Protein AF-A0A2N1NTB5-F1 (afdb_monomer_lite)

Sequence (99 aa):
MGDDLGEGLKLKSQDELIRDNGTYKKRFGINRFKIPQQTTKDKFVDARTDLISTIPRTQEEHDELDTLNNNFKERLEEMEKESSTSSIKGKKKAVDTLE

Foldseek 3Di:
DDPPPPPDPDDDDPCVQAPPVRDGDDDPDPPPPCPPDPDPVPPPPPDPPPVPPPDDPDPVSVVVVVVVVVVVVVVVVVVVVVVVVPPPPDDDDDDDDDD

Secondary structure (DSSP, 8-state):
------S---PPPHHHHB-TTS-B---------------TT-------------S--SHHHHHHHHHHHHHHHHHHHHHHHHHHHS-------------

Radius of gyration: 37.92 Å; chains: 1; bounding box: 74×57×88 Å

Organism: NCBI:txid588596

Structure (mmCIF, N/CA/C/O backbone):
data_AF-A0A2N1NTB5-F1
#
_entry.id   AF-A0A2N1NTB5-F1
#
loop_
_atom_site.group_PDB
_atom_site.id
_atom_site.type_symbol
_atom_site.label_atom_id
_atom_site.label_alt_id
_atom_site.label_comp_id
_atom_site.label_asym_id
_atom_site.label_entity_id
_atom_site.label_seq_id
_atom_site.pdbx_PDB_ins_code
_atom_site.Cartn_x
_atom_site.Cartn_y
_atom_site.Cartn_z
_atom_site.occupancy
_atom_site.B_iso_or_equiv
_atom_site.auth_seq_id
_atom_site.auth_comp_id
_atom_site.auth_asym_id
_atom_site.auth_atom_id
_atom_site.pdbx_PDB_model_num
ATOM 1 N N . MET A 1 1 ? 4.503 42.092 -53.925 1.00 47.00 1 MET A N 1
ATOM 2 C CA . MET A 1 1 ? 5.519 41.242 -53.277 1.00 47.00 1 MET A CA 1
ATOM 3 C C . MET A 1 1 ? 5.053 39.816 -53.471 1.00 47.00 1 MET A C 1
ATOM 5 O O . MET A 1 1 ? 3.970 39.495 -53.004 1.00 47.00 1 MET A O 1
ATOM 9 N N . GLY A 1 2 ? 5.746 39.050 -54.313 1.00 51.72 2 GLY A N 1
ATOM 10 C CA . GLY A 1 2 ? 5.469 37.628 -54.493 1.00 51.72 2 GLY A CA 1
ATOM 11 C C . GLY A 1 2 ? 6.427 36.877 -53.591 1.00 51.72 2 GLY A C 1
ATOM 12 O O . GLY A 1 2 ? 7.608 36.799 -53.913 1.00 51.72 2 GLY A O 1
ATOM 13 N N . ASP A 1 3 ? 5.939 36.414 -52.447 1.00 60.53 3 ASP A N 1
ATOM 14 C CA . ASP A 1 3 ? 6.732 35.570 -51.566 1.00 60.53 3 ASP A CA 1
ATOM 15 C C . ASP A 1 3 ? 6.794 34.184 -52.211 1.00 60.53 3 ASP A C 1
ATOM 17 O O . ASP A 1 3 ? 5.859 33.389 -52.120 1.00 60.53 3 ASP A O 1
ATOM 21 N N . ASP A 1 4 ? 7.879 33.929 -52.942 1.00 63.19 4 ASP A N 1
ATOM 22 C CA . ASP A 1 4 ? 8.237 32.588 -53.383 1.00 63.19 4 ASP A C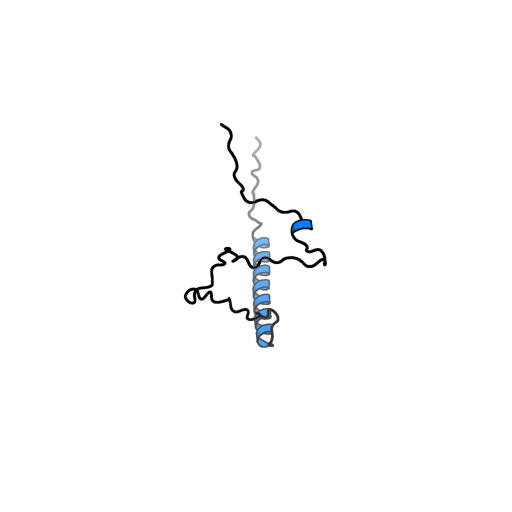A 1
ATOM 23 C C . ASP A 1 4 ? 8.569 31.775 -52.127 1.00 63.19 4 ASP A C 1
ATOM 25 O O . ASP A 1 4 ? 9.667 31.864 -51.569 1.00 63.19 4 ASP A O 1
ATOM 29 N N . LEU A 1 5 ? 7.576 31.031 -51.625 1.00 60.66 5 LEU A N 1
ATOM 30 C CA . LEU A 1 5 ? 7.772 29.980 -50.632 1.00 60.66 5 LEU A CA 1
ATOM 31 C C . LEU A 1 5 ? 8.582 28.863 -51.300 1.00 60.66 5 LEU A C 1
ATOM 33 O O . LEU A 1 5 ? 8.036 27.826 -51.684 1.00 60.66 5 LEU A O 1
ATOM 37 N N . GLY A 1 6 ? 9.886 29.105 -51.464 1.00 62.31 6 GLY A N 1
ATOM 38 C CA . GLY A 1 6 ? 10.841 28.154 -52.017 1.00 62.31 6 GLY A CA 1
ATOM 39 C C . GLY A 1 6 ? 10.690 26.785 -51.362 1.00 62.31 6 GLY A C 1
ATOM 40 O O . GLY A 1 6 ? 10.219 26.700 -50.230 1.00 62.31 6 GLY A O 1
ATOM 41 N N . GLU A 1 7 ? 11.060 25.725 -52.092 1.00 65.19 7 GLU A N 1
ATOM 42 C CA . GLU A 1 7 ? 10.757 24.313 -51.804 1.00 65.19 7 GLU A CA 1
ATOM 43 C C . GLU A 1 7 ? 10.970 23.872 -50.340 1.00 65.19 7 GLU A C 1
ATOM 45 O O . GLU A 1 7 ? 11.953 23.217 -49.991 1.00 65.19 7 GLU A O 1
ATOM 50 N N . GLY A 1 8 ? 10.025 24.219 -49.470 1.00 68.94 8 GLY A N 1
ATOM 51 C CA . GLY A 1 8 ? 10.037 23.873 -48.060 1.00 68.94 8 GLY A CA 1
ATOM 52 C C . GLY A 1 8 ? 9.693 22.402 -47.845 1.00 68.94 8 GLY A C 1
ATOM 53 O O . GLY A 1 8 ? 9.749 21.583 -48.761 1.00 68.94 8 GLY A O 1
ATOM 54 N N . LEU A 1 9 ? 9.314 22.048 -46.615 1.00 55.69 9 LEU A N 1
ATOM 55 C CA . LEU A 1 9 ? 8.926 20.686 -46.230 1.00 55.69 9 LEU A CA 1
ATOM 56 C C . LEU A 1 9 ? 7.682 20.210 -47.010 1.00 55.69 9 LEU A C 1
ATOM 58 O O . LEU A 1 9 ? 6.559 20.280 -46.519 1.00 55.69 9 LEU A O 1
ATOM 62 N N . LYS A 1 10 ? 7.883 19.712 -48.233 1.00 69.56 10 LYS A N 1
ATOM 63 C CA . LYS A 1 10 ? 6.841 19.104 -49.064 1.00 69.56 10 LYS A CA 1
ATOM 64 C C . LYS A 1 10 ? 6.442 17.760 -48.455 1.00 69.56 10 LYS A C 1
ATOM 66 O O . LYS A 1 10 ? 7.240 16.820 -48.416 1.00 69.56 10 LYS A O 1
ATOM 71 N N . LEU A 1 11 ? 5.206 17.682 -47.967 1.00 67.50 11 LEU A N 1
ATOM 72 C CA . LEU A 1 11 ? 4.590 16.438 -47.517 1.00 67.50 11 LEU A CA 1
ATOM 73 C C . LEU A 1 11 ? 4.342 15.551 -48.749 1.00 67.50 11 LEU A C 1
ATOM 75 O O . LEU A 1 11 ? 3.722 16.002 -49.709 1.00 67.50 11 LEU A O 1
ATOM 79 N N . LYS A 1 12 ? 4.860 14.320 -48.752 1.00 69.94 12 LYS A N 1
ATOM 80 C CA . LYS A 1 12 ? 4.688 13.375 -49.869 1.00 69.94 12 LYS A CA 1
ATOM 81 C C . LYS A 1 12 ? 3.447 12.509 -49.670 1.00 69.94 12 LYS A C 1
ATOM 83 O O . LYS A 1 12 ? 3.091 12.201 -48.532 1.00 69.94 12 LYS A O 1
ATOM 88 N N . SER A 1 13 ? 2.824 12.108 -50.776 1.00 68.00 13 SER A N 1
ATOM 89 C CA . SER A 1 13 ? 1.674 11.192 -50.782 1.00 68.00 13 SER A CA 1
ATOM 90 C C . SER A 1 13 ? 2.063 9.761 -50.361 1.00 68.00 13 SER A C 1
ATOM 92 O O . SER A 1 13 ? 3.242 9.399 -50.380 1.00 68.00 13 SER A O 1
ATOM 94 N N . GLN A 1 14 ? 1.089 8.934 -49.951 1.00 68.19 14 GLN A N 1
ATOM 95 C CA . GLN A 1 14 ? 1.344 7.542 -49.528 1.00 68.19 14 GLN A CA 1
ATOM 96 C C . GLN A 1 14 ? 1.936 6.692 -50.660 1.00 68.19 14 GLN A C 1
ATOM 98 O O . GLN A 1 14 ? 2.854 5.907 -50.420 1.00 68.19 14 GLN A O 1
ATOM 103 N N . ASP A 1 15 ? 1.488 6.928 -51.890 1.00 72.44 15 ASP A N 1
ATOM 104 C CA . ASP A 1 15 ? 1.962 6.230 -53.087 1.00 72.44 15 ASP A CA 1
ATOM 105 C C . ASP A 1 15 ? 3.439 6.534 -53.387 1.00 72.44 15 ASP A C 1
ATOM 107 O O . ASP A 1 15 ? 4.158 5.702 -53.927 1.00 72.44 15 ASP A O 1
ATOM 111 N N . GLU A 1 16 ? 3.951 7.695 -52.961 1.00 69.12 16 GLU A N 1
ATOM 112 C CA . GLU A 1 16 ? 5.379 8.026 -53.064 1.00 69.12 16 GLU A CA 1
ATOM 113 C C . GLU A 1 16 ? 6.248 7.360 -51.978 1.00 69.12 16 GLU A C 1
ATOM 115 O O . GLU A 1 16 ? 7.480 7.322 -52.099 1.00 69.12 16 GLU A O 1
ATOM 120 N N . LEU A 1 17 ? 5.638 6.884 -50.885 1.00 68.31 17 LEU A N 1
ATOM 121 C CA . LEU A 1 17 ? 6.322 6.253 -49.747 1.00 68.31 17 LEU A CA 1
ATOM 122 C C . LEU A 1 17 ? 6.410 4.726 -49.883 1.00 68.31 17 LEU A C 1
ATOM 124 O O . LEU A 1 17 ? 7.325 4.100 -49.326 1.00 68.31 17 LEU A O 1
ATOM 128 N N . ILE A 1 18 ? 5.475 4.129 -50.620 1.00 70.81 18 ILE A N 1
ATOM 129 C CA . ILE A 1 18 ? 5.367 2.688 -50.841 1.00 70.81 18 ILE A CA 1
ATOM 130 C C . ILE A 1 18 ? 5.985 2.365 -52.206 1.00 70.81 18 ILE A C 1
ATOM 132 O O . ILE A 1 18 ? 5.635 2.958 -53.215 1.00 70.81 18 ILE A O 1
ATOM 136 N N . ARG A 1 19 ? 6.956 1.444 -52.255 1.00 67.62 19 ARG A N 1
ATOM 137 C CA . ARG A 1 19 ? 7.505 0.959 -53.535 1.00 67.62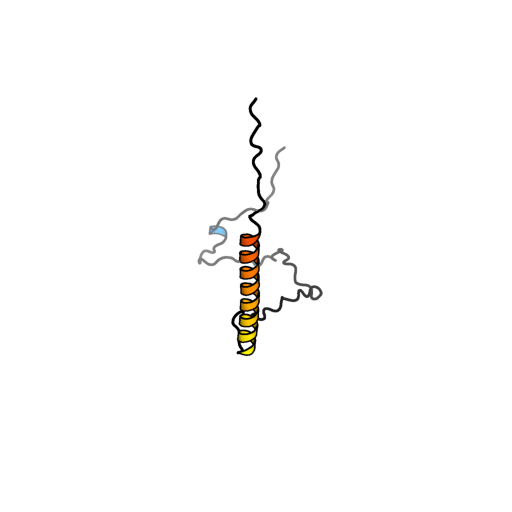 19 ARG A CA 1
ATOM 138 C C . ARG A 1 19 ? 6.491 0.019 -54.200 1.00 67.62 19 ARG A C 1
ATOM 140 O O . ARG A 1 19 ? 5.780 -0.670 -53.481 1.00 67.62 19 ARG A O 1
ATOM 147 N N . ASP A 1 20 ? 6.536 -0.117 -55.524 1.00 68.88 20 ASP A N 1
ATOM 148 C CA . ASP A 1 20 ? 5.680 -0.984 -56.363 1.00 68.88 20 ASP A CA 1
ATOM 149 C C . ASP A 1 20 ? 5.465 -2.430 -55.847 1.00 68.88 20 ASP A C 1
ATOM 151 O O . ASP A 1 20 ? 4.447 -3.044 -56.140 1.00 68.88 20 ASP A O 1
ATOM 155 N N . ASN A 1 21 ? 6.365 -2.962 -55.008 1.00 67.56 21 ASN A N 1
ATOM 156 C CA . ASN A 1 21 ? 6.231 -4.277 -54.358 1.00 67.56 21 ASN A CA 1
ATOM 157 C C . ASN A 1 21 ? 5.601 -4.215 -52.943 1.00 67.56 21 ASN A C 1
ATOM 159 O O . ASN A 1 21 ? 5.864 -5.082 -52.109 1.00 67.56 21 ASN A O 1
ATOM 163 N N . GLY A 1 22 ? 4.866 -3.151 -52.605 1.00 67.12 22 GLY A N 1
ATOM 164 C CA . GLY A 1 22 ? 4.199 -2.966 -51.306 1.00 67.12 22 GLY A CA 1
ATOM 165 C C . GLY A 1 22 ? 5.134 -2.741 -50.107 1.00 67.12 22 GLY A C 1
ATOM 166 O O . GLY A 1 22 ? 4.685 -2.677 -48.966 1.00 67.12 22 GLY A O 1
ATOM 167 N N . THR A 1 23 ? 6.446 -2.622 -50.330 1.00 63.78 23 THR A N 1
ATOM 168 C CA . THR A 1 23 ? 7.433 -2.468 -49.250 1.00 63.78 23 THR A CA 1
ATOM 169 C C . THR A 1 23 ? 7.746 -0.991 -49.007 1.00 63.78 23 THR A C 1
ATOM 171 O O . THR A 1 23 ? 8.130 -0.266 -49.931 1.00 63.78 23 THR A O 1
ATOM 174 N N . TYR A 1 24 ? 7.621 -0.541 -47.755 1.00 67.00 24 TYR A N 1
ATOM 175 C CA . TYR A 1 24 ? 7.886 0.844 -47.355 1.00 67.00 24 TYR A CA 1
ATOM 176 C C . TYR A 1 24 ? 9.348 1.248 -47.601 1.00 67.00 24 TYR A C 1
ATOM 178 O O . TYR A 1 24 ? 10.286 0.602 -47.118 1.00 67.00 24 TYR A O 1
ATOM 186 N N . LYS A 1 25 ? 9.567 2.354 -48.321 1.00 65.25 25 LYS A N 1
ATOM 187 C CA . LYS A 1 25 ? 10.912 2.857 -48.630 1.00 65.25 25 LYS A CA 1
ATOM 188 C C . LYS A 1 25 ? 11.465 3.664 -47.451 1.00 65.25 25 LYS A C 1
ATOM 190 O O . LYS A 1 25 ? 11.437 4.894 -47.444 1.00 65.25 25 LYS A O 1
ATOM 195 N N . LYS A 1 26 ? 12.025 2.975 -46.451 1.00 65.06 26 LYS A N 1
ATOM 196 C CA . LYS A 1 26 ? 12.710 3.622 -45.320 1.00 65.06 26 LYS A CA 1
ATOM 197 C C . LYS A 1 26 ? 13.945 4.374 -45.836 1.00 65.06 26 LYS A C 1
ATOM 199 O O . LYS A 1 26 ? 14.926 3.767 -46.261 1.00 65.06 26 LYS A O 1
ATOM 204 N N . ARG A 1 27 ? 13.901 5.709 -45.839 1.00 62.38 27 ARG A N 1
ATOM 205 C CA . ARG A 1 27 ? 15.078 6.524 -46.168 1.00 62.38 27 ARG A CA 1
ATOM 206 C C . ARG A 1 27 ? 16.060 6.430 -45.002 1.00 62.38 27 ARG A C 1
ATOM 208 O O . ARG A 1 27 ? 15.752 6.897 -43.910 1.00 62.38 27 ARG A O 1
ATOM 215 N N . PHE A 1 28 ? 17.251 5.889 -45.241 1.00 58.03 28 PHE A N 1
ATOM 216 C CA . PHE A 1 28 ? 18.408 6.074 -44.360 1.00 58.03 28 PHE A CA 1
ATOM 217 C C . PHE A 1 28 ? 18.958 7.498 -44.542 1.00 58.03 28 PHE A C 1
ATOM 219 O O . PHE A 1 28 ? 20.057 7.712 -45.037 1.00 58.03 28 PHE A O 1
ATOM 226 N N . GLY A 1 29 ? 18.133 8.494 -44.221 1.00 55.53 29 GLY A N 1
ATOM 227 C CA . GLY A 1 29 ? 18.585 9.856 -43.982 1.00 55.53 29 GLY A CA 1
ATOM 228 C C . GLY A 1 29 ? 18.853 9.981 -42.493 1.00 55.53 29 GLY A C 1
ATOM 229 O O . GLY A 1 29 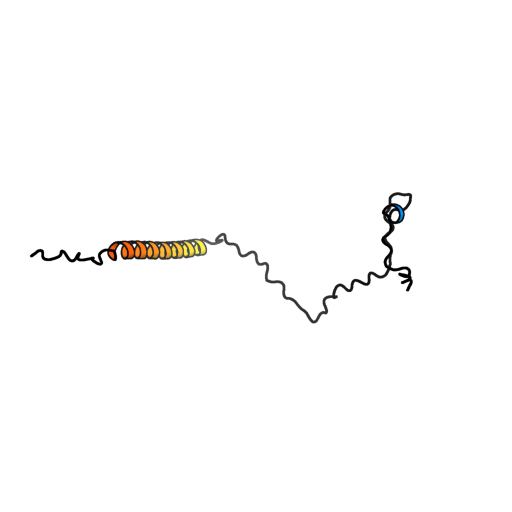? 18.010 9.584 -41.695 1.00 55.53 29 GLY A O 1
ATOM 230 N N . ILE A 1 30 ? 20.031 10.483 -42.136 1.00 57.06 30 ILE A N 1
ATOM 231 C CA . ILE A 1 30 ? 20.473 10.763 -40.766 1.00 57.06 30 ILE A CA 1
ATOM 232 C C . ILE A 1 30 ? 19.323 11.440 -40.006 1.00 57.06 30 ILE A C 1
ATOM 234 O O . ILE A 1 30 ? 19.012 12.607 -40.249 1.00 57.06 30 ILE A O 1
ATOM 238 N N . ASN A 1 31 ? 18.627 10.685 -39.153 1.00 54.09 31 ASN A N 1
ATOM 239 C CA . ASN A 1 31 ? 17.498 11.198 -38.394 1.00 54.09 31 ASN A CA 1
ATOM 240 C C . ASN A 1 31 ? 18.052 12.256 -37.431 1.00 54.09 31 ASN A C 1
ATOM 242 O O . ASN A 1 31 ? 18.701 11.920 -36.446 1.00 54.09 31 ASN A O 1
ATOM 246 N N . ARG A 1 32 ? 17.869 13.543 -37.754 1.00 57.56 32 ARG A N 1
ATOM 247 C CA . ARG A 1 32 ? 18.388 14.669 -36.956 1.00 57.56 32 ARG A CA 1
ATOM 248 C C . ARG A 1 32 ? 17.590 14.909 -35.673 1.00 57.56 32 ARG A C 1
ATOM 250 O O . ARG A 1 32 ? 17.874 15.879 -34.975 1.00 57.56 32 ARG A O 1
ATOM 257 N N . PHE A 1 33 ? 16.621 14.053 -35.341 1.00 58.72 33 PHE A N 1
ATOM 258 C CA . PHE A 1 33 ? 16.103 13.989 -33.981 1.00 58.72 33 PHE A CA 1
ATOM 259 C C . PHE A 1 33 ? 17.235 13.542 -33.060 1.00 58.72 33 PHE A C 1
ATOM 261 O O . PHE A 1 33 ? 17.520 12.355 -32.909 1.00 58.72 33 PHE A O 1
ATOM 268 N N . LYS A 1 34 ? 17.903 14.524 -32.452 1.00 62.12 34 LYS A N 1
ATOM 269 C CA . LYS A 1 34 ? 18.774 14.284 -31.313 1.00 62.12 34 LYS A CA 1
ATOM 270 C C . LYS A 1 34 ? 17.882 13.895 -30.144 1.00 62.12 34 LYS A C 1
ATOM 272 O O . LYS A 1 34 ? 17.467 14.748 -29.370 1.00 62.12 34 LYS A O 1
ATOM 277 N N . ILE A 1 35 ? 17.574 12.606 -30.035 1.00 62.75 35 ILE A N 1
ATOM 278 C CA . ILE A 1 35 ? 17.226 12.035 -28.737 1.00 62.75 35 ILE A CA 1
ATOM 279 C C . ILE A 1 35 ? 18.446 12.335 -27.860 1.00 62.75 35 ILE A C 1
ATOM 281 O O . ILE A 1 35 ? 19.553 11.972 -28.276 1.00 62.75 35 ILE A O 1
ATOM 285 N N . PRO A 1 36 ? 18.305 13.060 -26.735 1.00 63.75 36 PRO A N 1
ATOM 286 C CA . PRO A 1 36 ? 19.416 13.262 -25.821 1.00 63.75 36 PRO A CA 1
ATOM 287 C C . PRO A 1 36 ? 19.986 11.887 -25.475 1.00 63.75 36 PRO A C 1
ATOM 289 O O . PRO A 1 36 ? 19.329 11.076 -24.828 1.00 63.75 36 PRO A O 1
ATOM 292 N N . GLN A 1 37 ? 21.175 11.576 -25.995 1.00 61.47 37 GLN A N 1
ATOM 293 C CA . GLN A 1 37 ? 21.879 10.370 -25.594 1.00 61.47 37 GLN A CA 1
ATOM 294 C C . GLN A 1 37 ? 22.212 10.561 -24.123 1.00 61.47 37 GLN A C 1
ATOM 296 O O . GLN A 1 37 ? 22.869 11.543 -23.774 1.00 61.47 37 GLN A O 1
ATOM 301 N N . GLN A 1 38 ? 21.714 9.656 -23.280 1.00 61.94 38 GLN A N 1
ATOM 302 C CA . GLN A 1 38 ? 21.995 9.640 -21.853 1.00 61.94 38 GLN A CA 1
ATOM 303 C C . GLN A 1 38 ? 23.513 9.708 -21.666 1.00 61.94 38 GLN A C 1
ATOM 305 O O . GLN A 1 38 ? 24.242 8.755 -21.946 1.00 61.94 38 GLN A O 1
ATOM 310 N N . THR A 1 39 ? 24.017 10.878 -21.275 1.00 62.34 39 THR A N 1
ATOM 311 C CA . THR A 1 39 ? 25.434 11.016 -20.958 1.00 62.34 39 THR A CA 1
ATOM 312 C C . THR A 1 39 ? 25.670 10.252 -19.662 1.00 62.34 39 THR A C 1
ATOM 314 O O . THR A 1 39 ? 24.866 10.340 -18.740 1.00 62.34 39 THR A O 1
ATOM 317 N N . THR A 1 40 ? 26.776 9.516 -19.560 1.00 61.44 40 THR A N 1
ATOM 318 C CA . THR A 1 40 ? 27.146 8.675 -18.398 1.00 61.44 40 THR A CA 1
ATOM 319 C C . THR A 1 40 ? 27.241 9.424 -17.056 1.00 61.44 40 THR A C 1
ATOM 321 O O . THR A 1 40 ? 27.520 8.816 -16.020 1.00 61.44 40 THR A O 1
ATOM 324 N N . LYS A 1 41 ? 27.031 10.745 -17.081 1.00 65.75 41 LYS A N 1
ATOM 325 C CA . LYS A 1 41 ? 27.017 11.666 -15.947 1.00 65.75 41 LYS A CA 1
ATOM 326 C C . LYS A 1 41 ? 25.636 11.796 -15.304 1.00 65.75 41 LYS A C 1
ATOM 328 O O . LYS A 1 41 ? 25.582 12.106 -14.121 1.00 65.75 41 LYS A O 1
ATOM 333 N N . ASP A 1 42 ? 24.560 11.538 -16.050 1.00 63.38 42 ASP A N 1
ATOM 334 C CA . ASP A 1 42 ? 23.191 11.629 -15.543 1.00 63.38 42 ASP A CA 1
ATOM 335 C C . ASP A 1 42 ? 22.662 10.224 -15.242 1.00 63.38 42 ASP A C 1
ATOM 337 O O . ASP A 1 42 ? 22.034 9.537 -16.057 1.00 63.38 42 ASP A O 1
ATOM 341 N N . LYS A 1 43 ? 23.066 9.739 -14.068 1.00 69.50 43 LYS A N 1
ATOM 342 C CA . LYS A 1 43 ? 22.645 8.449 -13.530 1.00 69.50 43 LYS A CA 1
ATOM 343 C C . LYS A 1 43 ? 21.344 8.674 -12.774 1.00 69.50 43 LYS A C 1
ATOM 345 O O . LYS A 1 43 ? 21.347 8.687 -11.546 1.00 69.50 43 LYS A O 1
ATOM 350 N N . PHE A 1 44 ? 20.250 8.882 -13.503 1.00 74.00 44 PHE A N 1
ATOM 351 C CA . PHE A 1 44 ? 18.930 8.698 -12.913 1.00 74.00 44 PHE A CA 1
ATOM 352 C C . PHE A 1 44 ? 18.912 7.299 -12.301 1.00 74.00 44 PHE A C 1
ATOM 354 O O . PHE A 1 44 ? 19.127 6.302 -12.988 1.00 74.00 44 PHE A O 1
ATOM 361 N N . VAL A 1 45 ? 18.791 7.250 -10.981 1.00 75.75 45 VAL A N 1
ATOM 362 C CA . VAL A 1 45 ? 18.632 5.999 -10.257 1.00 75.75 45 VAL A CA 1
ATOM 363 C C . VAL A 1 45 ? 17.161 5.662 -10.389 1.00 75.75 45 VAL A C 1
ATOM 365 O O . VAL A 1 45 ? 16.323 6.386 -9.853 1.00 75.75 45 VAL A O 1
ATOM 368 N N . ASP A 1 46 ? 16.850 4.604 -11.133 1.00 78.81 46 ASP A N 1
ATOM 369 C CA . ASP A 1 46 ? 15.495 4.068 -11.144 1.00 78.81 46 ASP A CA 1
ATOM 370 C C . ASP A 1 46 ? 15.088 3.778 -9.696 1.00 78.81 46 ASP A C 1
ATOM 372 O O . ASP A 1 46 ? 15.858 3.202 -8.916 1.00 78.81 46 ASP A O 1
ATOM 376 N N . ALA A 1 47 ? 13.891 4.227 -9.311 1.00 76.25 47 ALA A N 1
ATOM 377 C CA . ALA A 1 47 ? 13.346 3.894 -8.005 1.00 76.25 47 ALA A CA 1
ATOM 378 C C . ALA A 1 47 ? 13.353 2.369 -7.866 1.00 76.25 47 ALA A C 1
ATOM 380 O O . ALA A 1 47 ? 13.007 1.664 -8.815 1.00 76.25 47 ALA A O 1
ATOM 381 N N . ARG A 1 48 ? 13.760 1.857 -6.697 1.00 75.44 48 ARG A N 1
ATOM 382 C CA . ARG A 1 48 ? 13.719 0.415 -6.445 1.00 75.44 48 ARG A CA 1
ATOM 383 C C . ARG A 1 48 ? 12.288 -0.049 -6.667 1.00 75.44 48 ARG A C 1
ATOM 385 O O . ARG A 1 48 ? 11.409 0.258 -5.869 1.00 75.44 48 ARG A O 1
ATOM 392 N N . THR A 1 49 ? 12.062 -0.794 -7.742 1.00 67.31 49 THR A N 1
ATOM 393 C CA . THR A 1 49 ? 10.792 -1.467 -8.011 1.00 67.31 49 THR A CA 1
ATOM 394 C C . THR A 1 49 ? 10.687 -2.732 -7.164 1.00 67.31 49 THR A C 1
ATOM 396 O O . THR A 1 49 ? 10.190 -3.751 -7.645 1.00 67.31 49 THR A O 1
ATOM 399 N N . ASP A 1 50 ? 11.207 -2.702 -5.931 1.00 70.62 50 ASP A N 1
A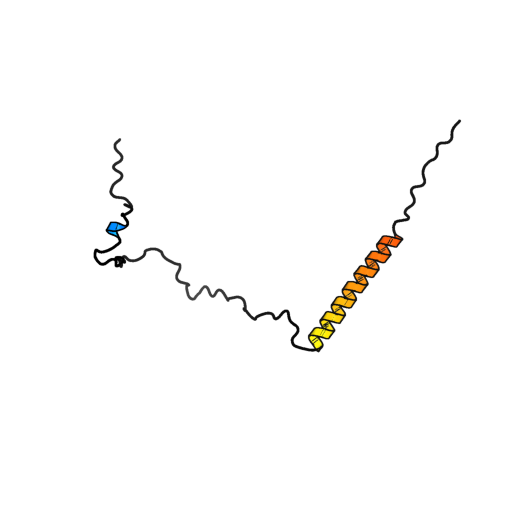TOM 400 C CA . ASP A 1 50 ? 10.914 -3.754 -4.973 1.00 70.62 50 ASP A CA 1
ATOM 401 C C . ASP A 1 50 ? 9.395 -3.763 -4.866 1.00 70.62 50 ASP A C 1
ATOM 403 O O . ASP A 1 50 ? 8.777 -2.754 -4.525 1.00 70.62 50 ASP A O 1
ATOM 407 N N . LEU A 1 51 ? 8.784 -4.869 -5.285 1.00 70.56 51 LEU A N 1
ATOM 408 C CA . LEU A 1 51 ? 7.352 -5.074 -5.168 1.00 70.56 51 LEU A CA 1
ATOM 409 C C . LEU A 1 51 ? 7.044 -5.034 -3.672 1.00 70.56 51 LEU A C 1
ATOM 411 O O . LEU A 1 51 ? 7.217 -6.040 -2.981 1.00 70.56 51 LEU A O 1
ATOM 415 N N . ILE A 1 52 ? 6.660 -3.859 -3.169 1.00 69.81 52 ILE A N 1
ATOM 416 C CA . ILE A 1 52 ? 6.222 -3.677 -1.790 1.00 69.81 52 ILE A CA 1
ATOM 417 C C . ILE A 1 52 ? 4.940 -4.497 -1.675 1.00 69.81 52 ILE A C 1
ATOM 419 O O . ILE A 1 52 ? 3.871 -4.090 -2.129 1.00 69.81 52 ILE A O 1
ATOM 423 N N . SER A 1 53 ? 5.085 -5.720 -1.172 1.00 71.69 53 SER A N 1
ATOM 424 C CA . SER A 1 53 ? 3.980 -6.644 -0.961 1.00 71.69 53 SER A CA 1
ATOM 425 C C . SER A 1 53 ? 3.105 -6.060 0.129 1.00 71.69 53 SER A C 1
ATOM 427 O O . SER A 1 53 ? 3.517 -6.001 1.279 1.00 71.69 53 SER A O 1
ATOM 429 N N . THR A 1 54 ? 1.904 -5.627 -0.233 1.00 75.44 54 THR A N 1
ATOM 430 C CA . THR A 1 54 ? 0.886 -5.201 0.736 1.00 75.44 54 THR A CA 1
ATOM 431 C C . THR A 1 54 ? 0.202 -6.386 1.416 1.00 75.44 54 THR A C 1
ATOM 433 O O . THR A 1 54 ? -0.575 -6.197 2.344 1.00 75.44 54 THR A O 1
ATOM 436 N N . ILE A 1 55 ? 0.471 -7.606 0.944 1.00 82.38 55 ILE A N 1
ATOM 437 C CA . ILE A 1 55 ? 0.035 -8.848 1.576 1.00 82.38 55 ILE A CA 1
ATOM 438 C C . ILE A 1 55 ? 1.098 -9.219 2.617 1.00 82.38 55 ILE A C 1
ATOM 440 O O . ILE A 1 55 ? 2.255 -9.401 2.206 1.00 82.38 55 ILE A O 1
ATOM 444 N N . PRO A 1 56 ? 0.730 -9.340 3.906 1.00 84.12 56 PRO A N 1
ATOM 445 C CA . PRO A 1 56 ? 1.644 -9.803 4.940 1.00 84.12 56 PRO A CA 1
ATOM 446 C C . PRO A 1 56 ? 2.185 -11.188 4.580 1.00 84.12 56 PRO A C 1
ATOM 448 O O . PRO A 1 56 ? 1.460 -12.047 4.070 1.00 84.12 56 PRO A O 1
ATOM 451 N N . ARG A 1 57 ? 3.485 -11.389 4.776 1.00 84.75 57 ARG A N 1
ATOM 452 C CA . ARG A 1 57 ? 4.185 -12.635 4.434 1.00 84.75 57 ARG A CA 1
ATOM 453 C C . ARG A 1 57 ? 4.482 -13.490 5.661 1.00 84.75 57 ARG A C 1
ATOM 455 O O . ARG A 1 57 ? 4.782 -14.673 5.500 1.00 84.75 57 ARG A O 1
ATOM 462 N N . THR A 1 58 ? 4.409 -12.914 6.859 1.00 88.69 58 THR A N 1
ATOM 463 C CA . THR A 1 58 ? 4.676 -13.593 8.133 1.00 88.69 58 THR A CA 1
ATOM 464 C C . THR A 1 58 ? 3.500 -13.433 9.099 1.00 88.69 58 THR A C 1
ATOM 466 O O . THR A 1 58 ? 2.687 -12.522 8.964 1.00 88.69 58 THR A O 1
ATOM 469 N N . GLN A 1 59 ? 3.399 -14.332 10.083 1.00 91.62 59 GLN A N 1
ATOM 470 C CA . GLN A 1 59 ? 2.376 -14.231 11.131 1.00 91.62 59 GLN A CA 1
ATOM 471 C C . GLN A 1 59 ? 2.593 -13.000 12.021 1.00 91.62 59 GLN A C 1
ATOM 473 O O . GLN A 1 59 ? 1.635 -12.353 12.414 1.00 91.62 59 GLN A O 1
ATOM 478 N N . GLU A 1 60 ? 3.851 -12.650 12.285 1.00 90.94 60 GLU A N 1
ATOM 479 C CA . GLU A 1 60 ? 4.211 -11.461 13.060 1.00 90.94 60 GLU A CA 1
ATOM 480 C C . GLU A 1 60 ? 3.698 -10.179 12.385 1.00 90.94 60 GLU A C 1
ATOM 482 O O . GLU A 1 60 ? 3.025 -9.379 13.026 1.00 90.94 60 GLU A O 1
ATOM 487 N N . GLU A 1 61 ? 3.889 -10.037 11.066 1.00 90.81 61 GLU A N 1
ATOM 488 C CA . GLU A 1 61 ? 3.343 -8.908 10.297 1.00 90.81 61 GLU A CA 1
ATOM 489 C C . GLU A 1 61 ? 1.804 -8.845 10.363 1.00 90.81 61 GLU A C 1
ATOM 491 O O . GLU A 1 61 ? 1.229 -7.755 10.386 1.00 90.81 61 GLU A O 1
ATOM 496 N N . HIS A 1 62 ? 1.121 -9.996 10.397 1.00 94.00 62 HIS A N 1
ATOM 497 C CA . HIS A 1 62 ? -0.334 -10.048 10.575 1.00 94.00 62 HIS A CA 1
ATOM 498 C C . HIS A 1 62 ? -0.757 -9.537 11.956 1.00 94.00 62 HIS A C 1
ATOM 500 O O . HIS A 1 62 ? -1.625 -8.666 12.043 1.00 94.00 62 HIS A O 1
ATOM 506 N N . ASP A 1 63 ? -0.124 -10.038 13.015 1.00 93.94 63 ASP A N 1
ATOM 507 C CA . ASP A 1 63 ? -0.465 -9.694 14.396 1.00 93.94 63 ASP A CA 1
ATOM 508 C C . ASP A 1 63 ? -0.197 -8.201 14.687 1.00 93.94 63 ASP A C 1
ATOM 510 O O . ASP A 1 63 ? -0.982 -7.533 15.373 1.00 93.94 63 ASP A O 1
ATOM 514 N N . GLU A 1 64 ? 0.880 -7.643 14.121 1.00 93.56 64 GLU A N 1
ATOM 515 C CA . GLU A 1 64 ? 1.193 -6.211 14.198 1.00 93.56 64 GLU A CA 1
ATOM 516 C C . GLU A 1 64 ? 0.109 -5.347 13.536 1.00 93.56 64 GLU A C 1
ATOM 518 O O . GLU A 1 64 ? -0.357 -4.363 14.126 1.00 93.56 64 GLU A O 1
ATOM 523 N N . LEU A 1 65 ? -0.330 -5.718 12.328 1.00 92.69 65 LEU A N 1
ATOM 524 C CA . LEU A 1 65 ? -1.377 -4.990 11.607 1.00 92.69 65 LEU A CA 1
ATOM 525 C C . LEU A 1 65 ? -2.738 -5.096 12.301 1.00 92.69 65 LEU A C 1
ATOM 527 O O . LEU A 1 65 ? -3.465 -4.101 12.372 1.00 92.69 65 LEU A O 1
ATOM 531 N N . ASP A 1 66 ? -3.074 -6.257 12.857 1.00 94.62 66 ASP A N 1
ATOM 532 C CA . ASP A 1 66 ? -4.305 -6.443 13.628 1.00 94.62 66 ASP A CA 1
ATOM 533 C C . ASP A 1 66 ? -4.298 -5.593 14.900 1.00 94.62 66 ASP A C 1
ATOM 535 O O . ASP A 1 66 ? -5.288 -4.926 15.219 1.00 94.62 66 ASP A O 1
ATOM 539 N N . THR A 1 67 ? -3.163 -5.536 15.596 1.00 96.50 67 THR A N 1
ATOM 540 C CA . THR A 1 67 ? -2.990 -4.671 16.769 1.00 96.50 67 THR A CA 1
ATOM 541 C C . THR A 1 67 ? -3.183 -3.198 16.403 1.00 96.50 67 THR A C 1
ATOM 543 O O . THR A 1 67 ? -3.902 -2.471 17.099 1.00 96.50 67 THR A O 1
ATOM 546 N N . LEU A 1 68 ? -2.605 -2.755 15.281 1.00 95.62 68 LEU A N 1
ATOM 547 C CA . LEU A 1 68 ? -2.754 -1.385 14.790 1.00 95.62 68 LEU A CA 1
ATOM 548 C C . LEU A 1 68 ? -4.211 -1.057 14.430 1.00 95.62 68 LEU A C 1
ATOM 550 O O . LEU A 1 68 ? -4.721 0.002 14.808 1.00 95.62 68 LEU A O 1
ATOM 554 N N . ASN A 1 69 ? -4.897 -1.977 13.752 1.00 95.06 69 ASN A N 1
ATOM 555 C CA . ASN A 1 69 ? -6.301 -1.822 13.378 1.00 95.06 69 ASN A CA 1
ATOM 556 C C . ASN A 1 69 ? -7.215 -1.747 14.606 1.00 95.06 69 ASN A C 1
ATOM 558 O O . ASN A 1 69 ? -8.109 -0.899 14.657 1.00 95.06 69 ASN A O 1
ATOM 562 N N . ASN A 1 70 ? -6.969 -2.585 15.614 1.00 96.69 70 ASN A N 1
ATOM 563 C CA . ASN A 1 70 ? -7.716 -2.558 16.869 1.00 96.69 70 ASN A CA 1
ATOM 564 C C . ASN A 1 70 ? -7.529 -1.226 17.606 1.00 96.69 70 ASN A C 1
ATOM 566 O O . ASN A 1 70 ? -8.515 -0.624 18.028 1.00 96.69 70 ASN A O 1
ATOM 570 N N . ASN A 1 71 ? -6.295 -0.715 17.687 1.00 96.81 71 ASN A N 1
ATOM 571 C CA . ASN A 1 71 ? -6.031 0.582 18.313 1.00 96.81 71 ASN A CA 1
ATOM 572 C C . ASN A 1 71 ? -6.699 1.744 17.560 1.00 96.81 71 ASN A C 1
ATOM 574 O O . ASN A 1 71 ? -7.211 2.680 18.175 1.00 96.81 71 ASN A O 1
ATOM 578 N N . PHE A 1 72 ? -6.710 1.696 16.227 1.00 96.75 72 PHE A N 1
ATOM 579 C CA . PHE A 1 72 ? -7.386 2.712 15.425 1.00 96.75 72 PHE A CA 1
ATOM 580 C C . PHE A 1 72 ? -8.903 2.679 15.639 1.00 96.75 72 PHE A C 1
ATOM 582 O O . PHE A 1 72 ? -9.524 3.725 15.837 1.00 96.75 72 PHE A O 1
ATOM 589 N N . LYS A 1 73 ? -9.493 1.479 15.656 1.00 96.12 73 LYS A N 1
ATOM 590 C CA . LYS A 1 73 ? -10.920 1.284 15.925 1.00 96.12 73 LYS A CA 1
ATOM 591 C C . LYS A 1 73 ? -11.316 1.800 17.311 1.00 96.12 73 LYS A C 1
ATOM 593 O O . LYS A 1 73 ? -12.316 2.500 17.424 1.00 96.12 73 LYS A O 1
ATOM 598 N N . GLU A 1 74 ? -10.519 1.512 18.336 1.00 95.81 74 GLU A N 1
ATOM 599 C CA . GLU A 1 74 ? -10.752 1.993 19.703 1.00 95.81 74 GLU A CA 1
ATOM 600 C C . GLU A 1 74 ? -10.830 3.527 19.768 1.00 95.81 74 GLU A C 1
ATOM 602 O O . GLU A 1 74 ? -11.782 4.069 20.330 1.00 95.81 74 GLU A O 1
ATOM 607 N N . ARG A 1 75 ? -9.897 4.237 19.116 1.00 95.38 75 ARG A N 1
ATOM 608 C CA . ARG A 1 75 ? -9.922 5.711 19.062 1.00 95.38 75 ARG A CA 1
ATOM 609 C C . ARG A 1 75 ? -11.153 6.258 18.345 1.00 95.38 75 ARG A C 1
ATOM 611 O O . ARG A 1 75 ? -11.683 7.291 18.746 1.00 95.38 75 ARG A O 1
ATOM 618 N N . LEU A 1 76 ? -11.608 5.593 17.281 1.00 94.12 76 LEU A N 1
ATOM 619 C CA . LEU A 1 76 ? -12.840 5.992 16.596 1.00 94.12 76 LEU A CA 1
ATOM 620 C C . LEU A 1 76 ? -14.057 5.849 17.515 1.00 94.12 76 LEU A C 1
ATOM 622 O O . LEU A 1 76 ? -14.888 6.754 17.566 1.00 94.12 76 LEU A O 1
ATOM 626 N N . GLU A 1 77 ? -14.139 4.751 18.268 1.00 93.62 77 GLU A N 1
ATOM 627 C CA . GLU A 1 77 ? -15.212 4.542 19.244 1.00 93.62 77 GLU A CA 1
ATOM 628 C C . GLU A 1 77 ? -15.160 5.561 20.393 1.00 93.62 77 GLU A C 1
ATOM 630 O O . GLU A 1 77 ? -16.205 6.013 20.862 1.00 93.62 77 GLU A O 1
ATOM 635 N N . GLU A 1 78 ? -13.966 5.935 20.859 1.00 93.06 78 GLU A N 1
ATOM 636 C CA . GLU A 1 78 ? -13.778 6.990 21.863 1.00 93.06 78 GLU A CA 1
ATOM 637 C C . GLU A 1 78 ? -14.291 8.340 21.347 1.00 93.06 78 GLU A C 1
ATOM 639 O O . GLU A 1 78 ? -15.135 8.964 21.992 1.00 93.06 78 GLU A O 1
ATOM 644 N N . MET A 1 79 ? -13.889 8.741 20.138 1.00 89.50 79 MET A N 1
ATOM 645 C CA . MET A 1 79 ? -14.374 9.971 19.503 1.00 89.50 79 MET A CA 1
ATOM 646 C C . MET A 1 79 ? -15.896 9.976 19.304 1.00 89.50 79 MET A C 1
ATOM 648 O O . MET A 1 79 ? -16.550 11.003 19.510 1.00 89.50 79 MET A O 1
ATOM 652 N N . GLU A 1 80 ? -16.485 8.845 18.909 1.00 90.56 80 GLU A N 1
ATOM 653 C CA . GLU A 1 80 ? -17.936 8.725 18.754 1.00 90.56 80 GLU A CA 1
ATOM 654 C C . GLU A 1 80 ? -18.648 8.923 20.105 1.00 90.56 80 GLU A C 1
ATOM 656 O O . GLU A 1 80 ? -19.581 9.730 20.207 1.00 90.56 80 GLU A O 1
ATOM 661 N N . LYS A 1 81 ? -18.147 8.293 21.176 1.00 86.19 81 LYS A N 1
ATOM 662 C CA . LYS A 1 81 ? -18.654 8.470 22.549 1.00 86.19 81 LYS A CA 1
ATOM 663 C C . LYS A 1 81 ? -18.506 9.920 23.037 1.00 86.19 81 LYS A C 1
ATOM 665 O O . LYS A 1 81 ? -19.467 10.479 23.575 1.00 86.19 81 LYS A O 1
ATOM 670 N N . GLU A 1 82 ? -17.370 10.575 22.810 1.00 77.12 82 GLU A N 1
ATOM 671 C CA . GLU A 1 82 ? -17.145 11.986 23.181 1.00 77.12 82 GLU A CA 1
ATOM 672 C C . GLU A 1 82 ? -18.056 12.963 22.413 1.00 77.12 82 GLU A C 1
ATOM 674 O O . GLU A 1 82 ? -18.577 13.939 22.970 1.00 77.12 82 GLU A O 1
ATOM 679 N N . SER A 1 83 ? -18.326 12.684 21.136 1.00 66.88 83 SER A N 1
ATOM 680 C CA . SER A 1 83 ? -19.260 13.486 20.337 1.00 66.88 83 SER A CA 1
ATOM 681 C C . SER A 1 83 ? -20.706 13.367 20.841 1.00 66.88 83 SER A C 1
ATOM 683 O O . SER A 1 83 ? -21.441 14.356 20.866 1.00 66.88 83 SER A O 1
ATOM 685 N N . SER A 1 84 ? -21.096 12.187 21.339 1.00 60.06 84 SER A N 1
ATOM 686 C CA . SER A 1 84 ? -22.434 11.944 21.893 1.00 60.06 84 SER A CA 1
ATOM 687 C C . SER A 1 84 ? -22.652 12.573 23.279 1.00 60.06 84 SER A C 1
ATOM 689 O O . SER A 1 84 ? -23.787 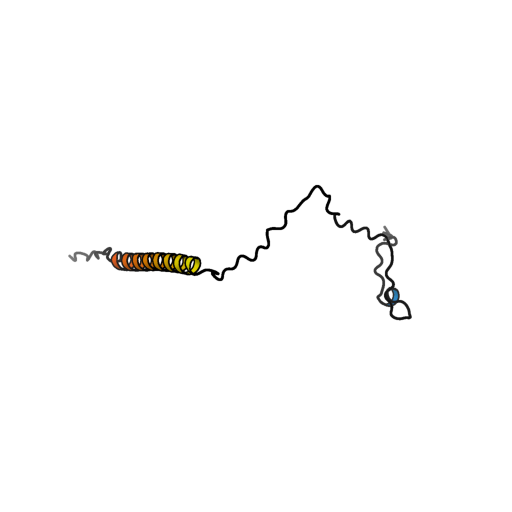12.855 23.663 1.00 60.06 84 SER A O 1
ATOM 691 N N . THR A 1 85 ? -21.577 12.843 24.026 1.00 54.06 85 THR A N 1
ATOM 692 C CA . THR A 1 85 ? -21.638 13.411 25.387 1.00 54.06 85 THR A CA 1
ATOM 693 C C . THR A 1 85 ? -21.515 14.939 25.421 1.00 54.06 85 THR A C 1
ATOM 695 O O . THR A 1 85 ? -21.879 15.562 26.420 1.00 54.06 85 THR A O 1
ATOM 698 N N . SER A 1 86 ? -21.091 15.582 24.327 1.00 55.16 86 SER A N 1
ATOM 699 C CA . SER A 1 86 ? -20.880 17.039 24.258 1.00 55.16 86 SER A CA 1
ATOM 700 C C . SER A 1 86 ? -22.033 17.847 23.634 1.00 55.16 86 SER A C 1
ATOM 702 O O . SER A 1 86 ? -21.955 19.077 23.567 1.00 55.16 86 SER A O 1
ATOM 704 N N . SER A 1 87 ? -23.161 17.224 23.265 1.00 52.38 87 SER A N 1
ATOM 705 C CA . SER A 1 87 ? -24.300 17.945 22.665 1.00 52.38 87 SER A CA 1
ATOM 706 C C . SER A 1 87 ? -25.287 18.580 23.664 1.00 52.38 87 SER A C 1
ATOM 708 O O . SER A 1 87 ? -26.274 19.182 23.238 1.00 52.38 87 SER A O 1
ATOM 710 N N . ILE A 1 88 ? -25.044 18.525 24.981 1.00 54.69 88 ILE A N 1
ATOM 711 C CA . ILE A 1 88 ? -25.887 19.204 25.989 1.00 54.69 88 ILE A CA 1
ATOM 712 C C . ILE A 1 88 ? -25.233 20.525 26.430 1.00 54.69 88 ILE A C 1
ATOM 714 O O . ILE A 1 88 ? -24.955 20.752 27.605 1.00 54.69 88 ILE A O 1
ATOM 718 N N . LYS A 1 89 ? -24.988 21.450 25.493 1.00 50.12 89 LYS A N 1
ATOM 719 C CA . LYS A 1 89 ? -24.729 22.860 25.839 1.00 50.12 89 LYS A CA 1
ATOM 720 C C . LYS A 1 89 ? -26.031 23.640 25.674 1.00 50.12 89 LYS A C 1
ATOM 722 O O . LYS A 1 89 ? -26.394 24.078 24.585 1.00 50.12 89 LYS A O 1
ATOM 727 N N . GLY A 1 90 ? -26.779 23.711 26.775 1.00 53.97 90 GLY A N 1
ATOM 728 C CA . GLY A 1 90 ? -28.148 24.210 26.836 1.00 53.97 90 GLY A CA 1
ATOM 729 C C . GLY A 1 90 ? -28.340 25.621 26.273 1.00 53.97 90 GLY A C 1
ATOM 730 O O . GLY A 1 90 ? -27.724 26.584 26.726 1.00 53.97 90 GLY A O 1
ATOM 731 N N . LYS A 1 91 ? -29.291 25.755 25.343 1.00 50.34 91 LYS A N 1
ATOM 732 C CA . LYS A 1 91 ? -29.962 27.026 25.057 1.00 50.34 91 LYS A CA 1
ATOM 733 C C . LYS A 1 91 ? -31.075 27.217 26.088 1.00 50.34 91 LYS A C 1
ATOM 735 O O . LYS A 1 91 ? -32.159 26.661 25.934 1.00 50.34 91 LYS A O 1
ATOM 740 N N . LYS A 1 92 ? -30.827 28.006 27.137 1.00 54.50 92 LYS A N 1
ATOM 741 C CA . LYS A 1 92 ? -31.924 28.579 27.930 1.00 54.50 92 LYS A CA 1
ATOM 742 C C . LYS A 1 92 ? -32.653 29.578 27.030 1.00 54.50 92 LYS A C 1
ATOM 744 O O . LYS A 1 92 ? -32.056 30.565 26.608 1.00 54.50 92 LYS A O 1
ATOM 749 N N . LYS A 1 93 ? -33.910 29.288 26.686 1.00 48.38 93 LYS A N 1
ATOM 750 C CA . LYS A 1 93 ? -34.795 30.266 26.050 1.00 48.38 93 LYS A CA 1
ATOM 751 C C . LYS A 1 93 ? -35.099 31.361 27.072 1.00 48.38 93 LYS A C 1
ATOM 753 O O . LYS A 1 93 ? -35.570 31.050 28.162 1.00 48.38 93 LYS A O 1
ATOM 758 N N . ALA A 1 94 ? -34.817 32.611 26.715 1.00 52.88 94 ALA A N 1
ATOM 759 C CA . ALA A 1 94 ? -35.451 33.754 27.348 1.00 52.88 94 ALA A CA 1
ATOM 760 C C . ALA A 1 94 ? -36.953 33.643 27.052 1.00 52.88 94 ALA A C 1
ATOM 762 O O . ALA A 1 94 ? -37.349 33.591 25.888 1.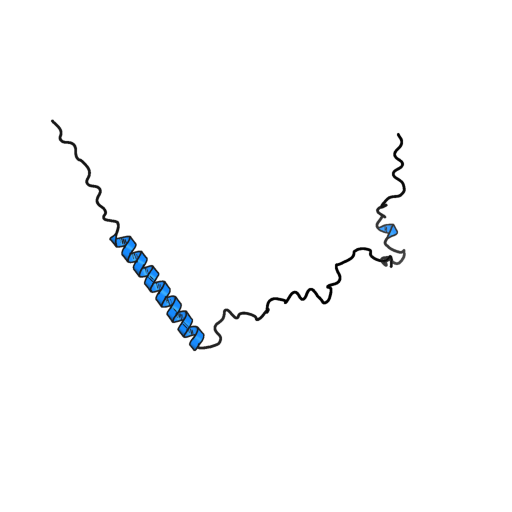00 52.88 94 ALA A O 1
ATOM 763 N N . VAL A 1 95 ? -37.755 33.476 28.099 1.00 53.16 95 VAL A N 1
ATOM 764 C CA . VAL A 1 95 ? -39.202 33.664 28.036 1.00 53.16 95 VAL A CA 1
ATOM 765 C C . VAL A 1 95 ? -39.443 35.039 28.628 1.00 53.16 95 VAL A C 1
ATOM 767 O O . VAL A 1 95 ? -39.105 35.282 29.786 1.00 53.16 95 VAL A O 1
ATOM 770 N N . ASP A 1 96 ? -39.933 35.925 27.771 1.00 52.16 96 ASP A N 1
ATOM 771 C CA . ASP A 1 96 ? -40.254 37.311 28.060 1.00 52.16 96 ASP A CA 1
ATOM 772 C C . ASP A 1 96 ? -41.272 37.406 29.204 1.00 52.16 96 ASP A C 1
ATOM 774 O O . ASP A 1 96 ? -42.320 36.757 29.194 1.00 52.16 96 ASP A O 1
ATOM 778 N N . THR A 1 97 ? -40.954 38.231 30.199 1.00 47.03 97 THR A N 1
ATOM 779 C CA . THR A 1 97 ? -41.915 38.783 31.158 1.00 47.03 97 THR A CA 1
ATOM 780 C C . THR A 1 97 ? -42.946 39.610 30.392 1.00 47.03 97 THR A C 1
ATOM 782 O O . THR A 1 97 ? -42.605 40.661 29.851 1.00 47.03 97 THR A O 1
ATOM 785 N N . LEU A 1 98 ? -44.186 39.122 30.336 1.00 55.78 98 LEU A N 1
ATOM 786 C CA . LEU A 1 98 ? -45.359 39.912 29.967 1.00 55.78 98 LEU A CA 1
ATOM 787 C C . LEU A 1 98 ? -45.846 40.682 31.203 1.00 55.78 98 LEU A C 1
ATOM 789 O O . LEU A 1 98 ? -46.039 40.068 32.250 1.00 55.78 98 LEU A O 1
ATOM 793 N N . GLU A 1 99 ? -45.949 42.000 31.007 1.00 41.47 99 GLU A N 1
ATOM 794 C CA . GLU A 1 99 ? -46.730 43.053 31.695 1.00 41.47 99 GLU A CA 1
ATOM 795 C C . GLU A 1 99 ? -47.373 42.762 33.063 1.00 41.47 99 GLU A C 1
ATOM 797 O O . GLU A 1 99 ? -48.271 41.893 33.157 1.00 41.47 99 GLU A O 1
#

pLDDT: mean 70.8, std 15.11, range [41.47, 96.81]